Protein AF-A0A2A3MRT3-F1 (afdb_monomer_lite)

pLDDT: mean 82.76, std 16.43, range [39.0, 96.25]

Secondary structure (DSSP, 8-state):
--GGGTSSTT--EEEEE---TTT--TT----TTEEEEEPPTT-GGG-HHHHHHHHHIIIIITT---SSHHHHHHHHHHHS-S----

Sequence (86 aa):
MDQEAADAPGAHAVLLMDQAGWHLTPKLILPSNISIVPIPSKSPELNPQENIWQFMRDNWLSNRVFGSYEEIVARRQLRWPVERRL

Radius of gyration: 16.67 Å; chains: 1; bounding box: 40×36×38 Å

Foldseek 3Di:
DCPPQQPPVPAAAEAEDEVDPVVDDPPDDDDPRYDYDYDDHPPVVPPVVVVVVVVCCVPFNDPDDDPDPVRVVVSSPVPPPPDDDD

Structure (mmCIF, N/CA/C/O backbone):
data_AF-A0A2A3MRT3-F1
#
_entry.id   AF-A0A2A3MRT3-F1
#
loop_
_atom_site.group_PDB
_atom_site.id
_atom_site.type_symbol
_atom_site.label_atom_id
_atom_site.label_alt_id
_atom_site.label_comp_id
_atom_site.label_asym_id
_atom_site.label_entity_id
_atom_site.label_seq_id
_atom_site.pdbx_PDB_ins_code
_atom_site.Cartn_x
_atom_site.Cartn_y
_atom_site.Cartn_z
_atom_site.occupancy
_atom_site.B_iso_or_equiv
_atom_site.auth_seq_id
_atom_site.auth_comp_id
_atom_site.auth_asym_id
_atom_site.auth_atom_id
_atom_site.pdbx_PDB_model_num
ATOM 1 N N . MET A 1 1 ? -9.485 -8.554 -7.523 1.00 39.47 1 MET A N 1
ATOM 2 C CA . MET A 1 1 ? -9.740 -7.834 -6.261 1.00 39.47 1 MET A CA 1
ATOM 3 C C . MET A 1 1 ? -11.200 -8.068 -6.008 1.00 39.47 1 MET A C 1
ATOM 5 O O . MET A 1 1 ? -12.023 -7.497 -6.712 1.00 39.47 1 MET A O 1
ATOM 9 N N . ASP A 1 2 ? -11.476 -9.043 -5.157 1.00 40.12 2 ASP A N 1
ATOM 10 C CA . ASP A 1 2 ? -12.809 -9.595 -4.961 1.00 40.12 2 ASP A CA 1
ATOM 11 C C . ASP A 1 2 ? -13.649 -8.549 -4.233 1.00 40.12 2 ASP A C 1
ATOM 13 O O . ASP A 1 2 ? -13.669 -8.476 -3.008 1.00 40.12 2 ASP A O 1
ATOM 17 N N . GLN A 1 3 ? -14.303 -7.681 -5.007 1.00 40.50 3 GLN A N 1
ATOM 18 C CA . GLN A 1 3 ? -15.324 -6.768 -4.491 1.00 40.50 3 GLN A CA 1
ATOM 19 C C . GLN A 1 3 ? -16.496 -7.546 -3.870 1.00 40.50 3 GLN A C 1
ATOM 21 O O . GLN A 1 3 ? -17.230 -6.993 -3.064 1.00 40.50 3 GLN A O 1
ATOM 26 N N . GLU A 1 4 ? -16.625 -8.845 -4.160 1.00 41.44 4 GLU A N 1
ATOM 27 C CA . GLU A 1 4 ? -17.742 -9.672 -3.703 1.00 41.44 4 GLU A CA 1
ATOM 28 C C . GLU A 1 4 ? -17.760 -9.973 -2.196 1.00 41.44 4 GLU A C 1
ATOM 30 O O . GLU A 1 4 ? -18.821 -10.283 -1.661 1.00 41.44 4 GLU A O 1
ATOM 35 N N . ALA A 1 5 ? -16.638 -9.869 -1.475 1.00 51.09 5 ALA A N 1
ATOM 36 C CA . ALA A 1 5 ? -16.626 -10.214 -0.049 1.00 51.09 5 ALA A CA 1
ATOM 37 C C . ALA A 1 5 ? -17.232 -9.124 0.858 1.00 51.09 5 ALA A C 1
ATOM 39 O O . ALA A 1 5 ? -17.688 -9.430 1.958 1.00 51.09 5 ALA A O 1
ATOM 40 N N . ALA A 1 6 ? -17.232 -7.860 0.421 1.00 53.66 6 ALA A N 1
ATOM 41 C CA . ALA A 1 6 ? -17.684 -6.732 1.242 1.00 53.66 6 ALA A CA 1
ATOM 42 C C . ALA A 1 6 ? -19.214 -6.554 1.254 1.00 53.66 6 ALA A C 1
ATOM 44 O O . ALA A 1 6 ? -19.747 -5.986 2.207 1.00 53.66 6 ALA A O 1
ATOM 45 N N . ASP A 1 7 ? -19.906 -7.077 0.237 1.00 61.12 7 ASP A N 1
ATOM 46 C CA . ASP A 1 7 ? -21.344 -6.865 0.016 1.00 61.12 7 ASP A CA 1
ATOM 47 C C . ASP A 1 7 ? -22.218 -8.055 0.457 1.00 61.12 7 ASP A C 1
ATOM 49 O O . ASP A 1 7 ? -23.441 -8.039 0.296 1.00 61.12 7 ASP A O 1
ATOM 53 N N . ALA A 1 8 ? -21.619 -9.096 1.045 1.00 77.75 8 ALA A N 1
ATOM 54 C CA . ALA A 1 8 ? -22.380 -10.197 1.627 1.00 77.75 8 ALA A CA 1
ATOM 55 C C . ALA A 1 8 ? -23.152 -9.722 2.881 1.00 77.75 8 ALA A C 1
ATOM 57 O O . ALA A 1 8 ? -22.586 -9.010 3.717 1.00 77.75 8 ALA A O 1
ATOM 58 N N . PRO A 1 9 ? -24.429 -10.116 3.072 1.00 84.81 9 PRO A N 1
ATOM 59 C CA . PRO A 1 9 ? -25.194 -9.730 4.255 1.00 84.81 9 PRO A CA 1
ATOM 60 C C . PRO A 1 9 ? -24.460 -10.087 5.557 1.00 84.81 9 PRO A C 1
ATOM 62 O O . PRO A 1 9 ? -24.148 -11.249 5.805 1.00 84.81 9 PRO A O 1
ATOM 65 N N . GLY A 1 10 ? -24.190 -9.078 6.391 1.00 87.62 10 GLY A N 1
ATOM 66 C CA . GLY A 1 10 ? -23.464 -9.234 7.657 1.00 87.62 10 GLY A CA 1
ATOM 67 C C . GLY A 1 10 ? -21.932 -9.226 7.549 1.00 87.62 10 GLY A C 1
ATOM 68 O O . GLY A 1 10 ? -21.270 -9.395 8.572 1.00 87.62 10 GLY A O 1
ATOM 69 N N . ALA A 1 11 ? -21.354 -9.016 6.362 1.00 91.62 11 ALA A N 1
ATOM 70 C CA . ALA A 1 11 ? -19.911 -8.874 6.196 1.00 91.62 11 ALA A CA 1
ATOM 71 C C . ALA A 1 11 ? -19.387 -7.532 6.733 1.00 91.62 11 ALA A C 1
ATOM 73 O O . ALA A 1 11 ? -20.050 -6.494 6.652 1.00 91.62 11 ALA A O 1
ATOM 74 N N . HIS A 1 12 ? -18.157 -7.562 7.249 1.00 92.44 12 HIS A N 1
ATOM 75 C CA . HIS A 1 12 ? -17.412 -6.388 7.699 1.00 92.44 12 HIS A CA 1
ATOM 76 C C . HIS A 1 12 ? -16.052 -6.354 7.006 1.00 92.44 12 HIS A C 1
ATOM 78 O O . HIS A 1 12 ? -15.250 -7.277 7.161 1.00 92.44 12 HIS A O 1
ATOM 84 N N . ALA A 1 13 ? -15.782 -5.301 6.240 1.00 93.44 13 ALA A N 1
ATOM 85 C CA . ALA A 1 13 ? -14.531 -5.157 5.514 1.00 93.44 13 ALA A CA 1
ATOM 86 C C . ALA A 1 13 ? -13.441 -4.551 6.407 1.00 93.44 13 ALA A C 1
ATOM 88 O O . ALA A 1 13 ? -13.655 -3.570 7.122 1.00 93.44 13 ALA A O 1
ATOM 89 N N . VAL A 1 14 ? -12.236 -5.111 6.321 1.00 92.75 14 VAL A N 1
ATOM 90 C CA . VAL A 1 14 ? -11.046 -4.574 6.984 1.00 92.75 14 VAL A CA 1
ATOM 91 C C . VAL A 1 14 ? -10.049 -4.123 5.928 1.00 92.75 14 VAL A C 1
ATOM 93 O O . VAL A 1 14 ? -9.615 -4.916 5.096 1.00 92.75 14 VAL A O 1
ATOM 96 N N . LEU A 1 15 ? -9.673 -2.846 5.974 1.00 91.25 15 LEU A N 1
ATOM 97 C CA . LEU A 1 15 ? -8.675 -2.257 5.093 1.00 91.25 15 LEU A CA 1
ATOM 98 C C . LEU A 1 15 ? -7.347 -2.110 5.839 1.00 91.25 15 LEU A C 1
ATOM 100 O O . LEU A 1 15 ? -7.220 -1.273 6.732 1.00 91.25 15 LEU A O 1
ATOM 104 N N . LEU A 1 16 ? -6.352 -2.906 5.456 1.00 91.69 16 LEU A N 1
ATOM 105 C CA . LEU A 1 16 ? -4.969 -2.716 5.894 1.00 91.69 16 LEU A CA 1
ATOM 106 C C . LEU A 1 16 ? -4.355 -1.541 5.131 1.00 91.69 16 LEU A C 1
ATOM 108 O O . LEU A 1 16 ? -4.410 -1.511 3.902 1.00 91.69 16 LEU A O 1
ATOM 112 N N . MET A 1 17 ? -3.780 -0.579 5.851 1.00 91.94 17 MET A N 1
ATOM 113 C CA . MET A 1 17 ? -3.280 0.662 5.255 1.00 91.94 17 MET A CA 1
ATOM 114 C C . MET A 1 17 ? -1.954 1.083 5.887 1.00 91.94 17 MET A C 1
ATOM 116 O O . MET A 1 17 ? -1.803 1.067 7.107 1.00 91.94 17 MET A O 1
ATOM 120 N N . ASP A 1 18 ? -0.978 1.474 5.074 1.00 91.25 18 ASP A N 1
ATOM 121 C CA . ASP A 1 18 ? 0.263 2.076 5.555 1.00 91.25 18 ASP A CA 1
ATOM 122 C C . ASP A 1 18 ? 0.053 3.544 5.945 1.00 91.25 18 ASP A C 1
ATOM 124 O O . ASP A 1 18 ? -0.872 4.227 5.501 1.00 91.25 18 ASP A O 1
ATOM 128 N N . GLN A 1 19 ? 0.934 4.052 6.802 1.00 90.44 19 GLN A N 1
ATOM 129 C CA . GLN A 1 19 ? 0.803 5.384 7.397 1.00 90.44 19 GLN A CA 1
ATOM 130 C C . GLN A 1 19 ? 1.439 6.491 6.544 1.00 90.44 19 GLN A C 1
ATOM 132 O O . GLN A 1 19 ? 2.064 7.413 7.073 1.00 90.44 19 GLN A O 1
ATOM 137 N N . ALA A 1 20 ? 1.312 6.410 5.218 1.00 89.19 20 ALA A N 1
ATOM 138 C CA . ALA A 1 20 ? 1.711 7.508 4.348 1.00 89.19 20 ALA A CA 1
ATOM 139 C C . ALA A 1 20 ? 0.859 8.753 4.653 1.00 89.19 20 ALA A C 1
ATOM 141 O O . ALA A 1 20 ? -0.342 8.655 4.907 1.00 89.19 20 ALA A O 1
ATOM 142 N N . GLY A 1 21 ? 1.468 9.944 4.623 1.00 85.62 21 GLY A N 1
ATOM 143 C CA . GLY A 1 21 ? 0.817 11.178 5.091 1.00 85.62 21 GLY A CA 1
ATOM 144 C C . GLY A 1 21 ? -0.496 11.523 4.376 1.00 85.62 21 GLY A C 1
ATOM 145 O O . GLY A 1 21 ? -1.357 12.175 4.954 1.00 85.62 21 GLY A O 1
ATOM 146 N N . TRP A 1 22 ? -0.683 11.046 3.144 1.00 87.31 22 TRP A N 1
ATOM 147 C CA . TRP A 1 22 ? -1.907 11.229 2.359 1.00 87.31 22 TRP A CA 1
ATOM 148 C C . TRP A 1 22 ? -3.023 10.212 2.653 1.00 87.31 22 TRP A C 1
ATOM 150 O O . TRP A 1 22 ? -4.130 10.377 2.153 1.00 87.31 22 TRP A O 1
ATOM 160 N N . HIS A 1 23 ? -2.772 9.178 3.460 1.00 85.38 23 HIS A N 1
ATOM 161 C CA . HIS A 1 23 ? -3.777 8.174 3.831 1.00 85.38 23 HIS A CA 1
ATOM 162 C C . HIS A 1 23 ? -4.592 8.564 5.069 1.00 85.38 23 HIS A C 1
ATOM 164 O O . HIS A 1 23 ? -5.655 8.003 5.325 1.00 85.38 23 HIS A O 1
ATOM 170 N N . LEU A 1 24 ? -4.113 9.536 5.845 1.00 77.06 24 LEU A N 1
ATOM 171 C CA . LEU A 1 24 ? -4.713 9.919 7.115 1.00 77.06 24 LEU A CA 1
ATOM 172 C C . LEU A 1 24 ? -5.385 11.284 6.971 1.00 77.06 24 LEU A C 1
ATOM 174 O O . LEU A 1 24 ? -4.739 12.328 7.005 1.00 77.06 24 LEU A O 1
ATOM 178 N N . THR A 1 25 ? -6.707 11.279 6.818 1.00 83.94 25 THR A N 1
ATOM 179 C CA . THR A 1 25 ? -7.530 12.488 6.911 1.00 83.94 25 THR A CA 1
ATOM 180 C C . THR A 1 25 ? -8.685 12.250 7.877 1.00 83.94 25 THR A C 1
ATOM 182 O O . THR A 1 25 ? -9.388 11.248 7.747 1.00 83.94 25 THR A O 1
ATOM 185 N N . PRO A 1 26 ? -8.954 13.174 8.816 1.00 82.44 26 PRO A N 1
ATOM 186 C CA . PRO A 1 26 ? -10.113 13.061 9.700 1.00 82.44 26 PRO A CA 1
ATOM 187 C C . PRO A 1 26 ? -11.440 13.297 8.960 1.00 82.44 26 PRO A C 1
ATOM 189 O O . PRO A 1 26 ? -12.505 13.130 9.540 1.00 82.44 26 PRO A O 1
ATOM 192 N N . LYS A 1 27 ? -11.391 13.716 7.687 1.00 89.56 27 LYS A N 1
ATOM 193 C CA . LYS A 1 27 ? -12.576 13.989 6.860 1.00 89.56 27 LYS A CA 1
ATOM 194 C C . LYS A 1 27 ? -13.136 12.741 6.172 1.00 89.56 27 LYS A C 1
ATOM 196 O O . LYS A 1 27 ? -14.170 12.838 5.518 1.00 89.56 27 LYS A O 1
ATOM 201 N N . LEU A 1 28 ? -12.448 11.601 6.261 1.00 88.50 28 LEU A N 1
ATOM 202 C CA . LEU A 1 28 ? -12.916 10.357 5.663 1.00 88.50 28 LEU A CA 1
ATOM 203 C C . LEU A 1 28 ? -14.069 9.790 6.500 1.00 88.50 28 LEU A C 1
ATOM 205 O O . LEU A 1 28 ? -13.878 9.416 7.654 1.00 88.50 28 LEU A O 1
ATOM 209 N N . ILE A 1 29 ? -15.258 9.719 5.905 1.00 91.06 29 ILE A N 1
ATOM 210 C CA . ILE A 1 29 ? -16.432 9.091 6.515 1.00 91.06 29 ILE A CA 1
ATOM 211 C C . ILE A 1 29 ? -16.450 7.626 6.079 1.00 91.06 29 ILE A C 1
ATOM 213 O O . ILE A 1 29 ? -16.584 7.339 4.890 1.00 91.06 29 ILE A O 1
ATOM 217 N N . LEU A 1 30 ? -16.302 6.707 7.034 1.00 89.50 30 LEU A N 1
ATOM 218 C CA . LEU A 1 30 ? -16.364 5.270 6.777 1.00 89.50 30 LEU A CA 1
ATOM 219 C C . LEU A 1 30 ? -17.790 4.742 6.992 1.00 89.50 30 LEU A C 1
ATOM 221 O O . LEU A 1 30 ? -18.428 5.118 7.980 1.00 89.50 30 LEU A O 1
ATOM 225 N N . PRO A 1 31 ? -18.290 3.854 6.115 1.00 92.19 31 PRO A N 1
ATOM 226 C CA . PRO A 1 31 ? -19.476 3.056 6.403 1.00 92.19 31 PRO A CA 1
ATOM 227 C C . PRO A 1 31 ? -19.302 2.239 7.691 1.00 92.19 31 PRO A C 1
ATOM 229 O O . PRO A 1 31 ? -18.188 1.858 8.050 1.00 92.19 31 PRO A O 1
ATOM 232 N N . SER A 1 32 ? -20.405 1.916 8.371 1.00 92.38 32 SER A N 1
ATOM 233 C CA . SER A 1 32 ? -20.371 1.200 9.658 1.00 92.38 32 SER A CA 1
ATOM 234 C C . SER A 1 32 ? -19.789 -0.214 9.572 1.00 92.38 32 SER A C 1
ATOM 236 O O . SER A 1 32 ? -19.361 -0.755 10.586 1.00 92.38 32 SER A O 1
ATOM 238 N N . ASN A 1 33 ? -19.781 -0.810 8.380 1.00 93.38 33 ASN A N 1
ATOM 239 C CA . ASN A 1 33 ? -19.260 -2.147 8.110 1.00 93.38 33 ASN A CA 1
ATOM 240 C C . ASN A 1 33 ? -17.826 -2.136 7.545 1.00 93.38 33 ASN A C 1
ATOM 242 O O . ASN A 1 33 ? -17.404 -3.122 6.943 1.00 93.38 33 ASN A O 1
ATOM 246 N N . ILE A 1 34 ? -17.083 -1.030 7.684 1.00 93.44 34 ILE A N 1
ATOM 247 C CA . ILE A 1 34 ? -15.691 -0.922 7.228 1.00 93.44 34 ILE A CA 1
ATOM 248 C C . ILE A 1 34 ? -14.808 -0.409 8.365 1.00 93.44 34 ILE A C 1
ATOM 250 O O . ILE A 1 34 ? -15.126 0.571 9.037 1.00 93.44 34 ILE A O 1
ATOM 254 N N . SER A 1 35 ? -13.656 -1.042 8.570 1.00 93.19 35 SER A N 1
ATOM 255 C CA . SER A 1 35 ? -12.626 -0.553 9.491 1.00 93.19 35 SER A CA 1
ATOM 256 C C . SER A 1 35 ? -11.265 -0.475 8.820 1.00 93.19 35 SER A C 1
ATOM 258 O O . SER A 1 35 ? -10.873 -1.371 8.079 1.00 93.19 35 SER A O 1
ATOM 260 N N . ILE A 1 36 ? -10.527 0.594 9.114 1.00 92.06 36 ILE A N 1
ATOM 261 C CA . ILE A 1 36 ? -9.138 0.757 8.689 1.00 92.06 36 ILE A CA 1
ATOM 262 C C . ILE A 1 36 ? -8.225 0.274 9.812 1.00 92.06 36 ILE A C 1
ATOM 264 O O . ILE A 1 36 ? -8.353 0.716 10.954 1.00 92.06 36 ILE A O 1
ATOM 268 N N . VAL A 1 37 ? -7.282 -0.600 9.473 1.00 92.69 37 VAL A N 1
ATOM 269 C CA . VAL A 1 37 ? -6.227 -1.071 10.369 1.00 92.69 37 VAL A CA 1
ATOM 270 C C . VAL A 1 37 ? -4.896 -0.517 9.860 1.00 92.69 37 VAL A C 1
ATOM 272 O O . VAL A 1 37 ? -4.380 -1.002 8.846 1.00 92.69 37 VAL A O 1
ATOM 275 N N . PRO A 1 38 ? -4.335 0.513 10.518 1.00 91.81 38 PRO A N 1
ATOM 276 C CA . PRO A 1 38 ? -3.036 1.032 10.135 1.00 91.81 38 PRO A CA 1
ATOM 277 C C . PRO A 1 38 ? -1.945 0.026 10.511 1.00 91.81 38 PRO A C 1
ATOM 279 O O . PRO A 1 38 ? -1.879 -0.428 11.655 1.00 91.81 38 PRO A O 1
ATOM 282 N N . ILE A 1 39 ? -1.061 -0.300 9.572 1.00 94.62 39 ILE A N 1
ATOM 283 C CA . ILE A 1 39 ? 0.150 -1.066 9.889 1.00 94.62 39 ILE A CA 1
ATOM 284 C C . ILE A 1 39 ? 1.199 -0.157 10.563 1.00 94.62 39 ILE A C 1
ATOM 286 O O . ILE A 1 39 ? 1.144 1.071 10.406 1.00 94.62 39 ILE A O 1
ATOM 290 N N . PRO A 1 40 ? 2.163 -0.713 11.323 1.00 94.38 40 PRO A N 1
ATOM 291 C CA . PRO A 1 40 ? 3.267 0.058 11.888 1.00 94.38 40 PRO A CA 1
ATOM 292 C C . PRO A 1 40 ? 3.985 0.923 10.842 1.00 94.38 40 PRO A C 1
ATOM 294 O O . PRO A 1 40 ? 4.140 0.546 9.679 1.00 94.38 40 PRO A O 1
ATOM 297 N N . SER A 1 41 ? 4.416 2.117 11.254 1.00 91.94 41 SER A N 1
ATOM 298 C CA . SER A 1 41 ? 5.154 3.017 10.366 1.00 91.94 41 SER A CA 1
ATOM 299 C C . SER A 1 41 ? 6.459 2.364 9.915 1.00 91.94 41 SER A C 1
ATOM 301 O O . SER A 1 41 ? 7.175 1.793 10.734 1.00 91.94 41 SER A O 1
ATOM 303 N N . LYS A 1 42 ? 6.788 2.509 8.624 1.00 90.94 42 LYS A N 1
ATOM 304 C CA . LYS A 1 42 ? 8.018 1.980 8.007 1.00 90.94 42 LYS A CA 1
ATOM 305 C C . LYS A 1 42 ? 8.153 0.449 8.081 1.00 90.94 42 LYS A C 1
ATOM 307 O O . LYS A 1 42 ? 9.276 -0.041 8.068 1.00 90.94 42 LYS A O 1
ATOM 312 N N . SER A 1 43 ? 7.030 -0.272 8.095 1.00 95.19 43 SER A N 1
ATOM 313 C CA . SER A 1 43 ? 6.978 -1.740 8.021 1.00 95.19 43 SER A CA 1
ATOM 314 C C . SER A 1 43 ? 6.447 -2.238 6.667 1.00 95.19 43 SER A C 1
ATOM 316 O O . SER A 1 43 ? 5.324 -2.748 6.600 1.00 95.19 43 SER A O 1
ATOM 318 N N . PRO A 1 44 ? 7.196 -2.074 5.556 1.00 93.38 44 PRO A N 1
ATOM 319 C CA . PRO A 1 44 ? 6.769 -2.550 4.236 1.00 93.38 44 PRO A CA 1
ATOM 320 C C . PRO A 1 44 ? 6.540 -4.069 4.190 1.00 93.38 44 PRO A C 1
ATOM 322 O O . PRO A 1 44 ? 5.690 -4.537 3.441 1.00 93.38 44 PRO A O 1
ATOM 325 N N . GLU A 1 45 ? 7.227 -4.843 5.030 1.00 94.88 45 GLU A N 1
ATOM 326 C CA . GLU A 1 45 ? 7.064 -6.294 5.168 1.00 94.88 45 GLU A CA 1
ATOM 327 C C . GLU A 1 45 ? 5.660 -6.720 5.625 1.00 94.88 45 GLU A C 1
ATOM 329 O O . GLU A 1 45 ? 5.254 -7.857 5.391 1.00 94.88 45 GLU A O 1
ATOM 334 N N . LEU 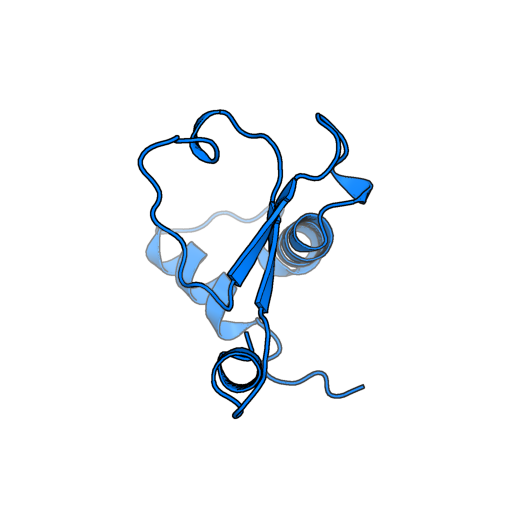A 1 46 ? 4.907 -5.809 6.251 1.00 93.69 46 LEU A N 1
ATOM 335 C CA . LEU A 1 46 ? 3.530 -6.042 6.690 1.00 93.69 46 LEU A CA 1
ATOM 336 C C . LEU A 1 46 ? 2.491 -5.583 5.657 1.00 93.69 46 LEU A C 1
ATOM 338 O O . LEU A 1 46 ? 1.296 -5.802 5.856 1.00 93.69 46 LEU A O 1
ATOM 342 N N . ASN A 1 47 ? 2.921 -4.959 4.556 1.00 94.06 47 ASN A N 1
ATOM 343 C CA . ASN A 1 47 ? 2.038 -4.526 3.483 1.00 94.06 47 ASN A CA 1
ATOM 344 C C . ASN A 1 47 ? 2.014 -5.576 2.351 1.00 94.06 47 ASN A C 1
ATOM 346 O O . ASN A 1 47 ? 2.954 -5.636 1.556 1.00 94.06 47 ASN A O 1
ATOM 350 N N . PRO A 1 48 ? 0.938 -6.375 2.193 1.00 89.88 48 PRO A N 1
ATOM 351 C CA . PRO A 1 48 ? 0.874 -7.404 1.149 1.00 89.88 48 PRO A CA 1
ATOM 352 C C . PRO A 1 48 ? 0.964 -6.824 -0.271 1.00 89.88 48 PRO A C 1
ATOM 354 O O . PRO A 1 48 ? 1.348 -7.530 -1.207 1.00 89.88 48 PRO A O 1
ATOM 357 N N . GLN A 1 49 ? 0.658 -5.534 -0.440 1.00 91.88 49 GLN A N 1
ATOM 358 C CA . GLN A 1 49 ? 0.804 -4.836 -1.709 1.00 91.88 49 GLN A CA 1
ATOM 359 C C . GLN A 1 49 ? 2.275 -4.774 -2.172 1.00 91.88 49 GLN A C 1
ATOM 361 O O . GLN A 1 49 ? 2.528 -4.767 -3.378 1.00 91.88 49 GLN A O 1
ATOM 366 N N . GLU A 1 50 ? 3.252 -4.809 -1.258 1.00 93.94 50 GLU A N 1
ATOM 367 C CA . GLU A 1 50 ? 4.680 -4.834 -1.612 1.00 93.94 50 GLU A CA 1
ATOM 368 C C . GLU A 1 50 ? 5.077 -6.114 -2.352 1.00 93.94 50 GLU A C 1
ATOM 370 O O . GLU A 1 50 ? 5.842 -6.053 -3.316 1.00 93.94 50 GLU A O 1
ATOM 375 N N . ASN A 1 51 ? 4.480 -7.261 -2.006 1.00 91.31 51 ASN A N 1
ATOM 376 C CA . ASN A 1 51 ? 4.703 -8.516 -2.735 1.00 91.31 51 ASN A CA 1
ATOM 377 C C . ASN A 1 51 ? 4.220 -8.414 -4.188 1.00 91.31 51 ASN A 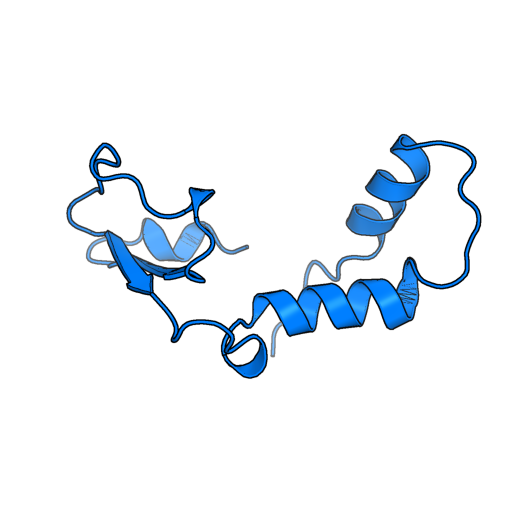C 1
ATOM 379 O O . ASN A 1 51 ? 4.877 -8.897 -5.112 1.00 91.31 51 ASN A O 1
ATOM 383 N N . ILE A 1 52 ? 3.086 -7.743 -4.401 1.00 90.00 52 ILE A N 1
ATOM 384 C CA . ILE A 1 52 ? 2.529 -7.495 -5.734 1.00 90.00 52 ILE A CA 1
ATOM 385 C C . ILE A 1 52 ? 3.464 -6.588 -6.539 1.00 90.00 52 ILE A C 1
ATOM 387 O O . ILE A 1 52 ? 3.785 -6.890 -7.692 1.00 90.00 52 ILE A O 1
ATOM 391 N N . TRP A 1 53 ? 3.932 -5.492 -5.936 1.00 90.25 53 TRP A N 1
ATOM 392 C CA . TRP A 1 53 ? 4.875 -4.580 -6.583 1.00 90.25 53 TRP A CA 1
ATOM 393 C C . TRP A 1 53 ? 6.183 -5.270 -6.951 1.00 90.25 53 TRP A C 1
ATOM 395 O O . TRP A 1 53 ? 6.677 -5.089 -8.068 1.00 90.25 53 TRP A O 1
ATOM 405 N N . GLN A 1 54 ? 6.715 -6.085 -6.043 1.00 92.19 54 GLN A N 1
ATOM 406 C CA . GLN A 1 54 ? 7.933 -6.846 -6.269 1.00 92.19 54 GLN A CA 1
ATOM 407 C C . GLN A 1 54 ? 7.768 -7.812 -7.445 1.00 92.19 54 GLN A C 1
ATOM 409 O O . GLN A 1 54 ? 8.557 -7.769 -8.388 1.00 92.19 54 GLN A O 1
ATOM 414 N N . PHE A 1 55 ? 6.679 -8.584 -7.468 1.00 90.31 55 PHE A N 1
ATOM 415 C CA . PHE A 1 55 ? 6.383 -9.504 -8.563 1.00 90.31 55 PHE A CA 1
ATOM 416 C C . PHE A 1 55 ? 6.301 -8.795 -9.924 1.00 90.31 55 PHE A C 1
ATOM 418 O O . PHE A 1 55 ? 6.899 -9.250 -10.901 1.00 90.31 55 PHE A O 1
ATOM 425 N N . MET A 1 56 ? 5.604 -7.658 -10.009 1.00 90.69 56 MET A N 1
ATOM 426 C CA . MET A 1 56 ? 5.487 -6.919 -11.272 1.00 90.69 56 MET A CA 1
ATOM 427 C C . MET A 1 56 ? 6.834 -6.374 -11.755 1.00 90.69 56 MET A C 1
ATOM 429 O O . MET A 1 56 ? 7.118 -6.431 -12.956 1.00 90.69 56 MET A O 1
ATOM 433 N N . ARG A 1 57 ? 7.678 -5.876 -10.842 1.00 91.06 57 ARG A N 1
ATOM 434 C CA . ARG A 1 57 ? 9.040 -5.435 -11.171 1.00 91.06 57 ARG A CA 1
ATOM 435 C C . ARG A 1 57 ? 9.871 -6.599 -11.696 1.00 91.06 57 ARG A C 1
ATOM 437 O O . ARG A 1 57 ? 10.331 -6.530 -12.834 1.00 91.06 57 ARG A O 1
ATOM 444 N N . ASP A 1 58 ? 9.972 -7.679 -10.929 1.00 91.75 58 ASP A N 1
ATO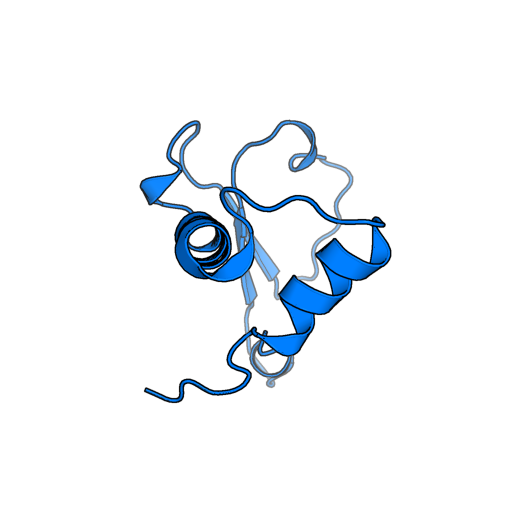M 445 C CA . ASP A 1 58 ? 10.841 -8.819 -11.243 1.00 91.75 58 ASP A CA 1
ATOM 446 C C . ASP A 1 58 ? 10.483 -9.497 -12.564 1.00 91.75 58 ASP A C 1
ATOM 448 O O . ASP A 1 58 ? 11.356 -9.992 -13.273 1.00 91.75 58 ASP A O 1
ATOM 452 N N . ASN A 1 59 ? 9.202 -9.489 -12.931 1.00 86.69 59 ASN A N 1
ATOM 453 C CA . ASN A 1 59 ? 8.746 -10.223 -14.101 1.00 86.69 59 ASN A CA 1
ATOM 454 C C . ASN A 1 59 ? 8.545 -9.333 -15.334 1.00 86.69 59 ASN A C 1
ATOM 456 O O . ASN A 1 59 ? 8.807 -9.773 -16.460 1.00 86.69 59 ASN A O 1
ATOM 460 N N . TRP A 1 60 ? 7.994 -8.125 -15.175 1.00 87.44 60 TRP A N 1
ATOM 461 C CA . TRP A 1 60 ? 7.372 -7.400 -16.297 1.00 87.44 60 TRP A CA 1
ATOM 462 C C . TRP A 1 60 ? 7.932 -6.008 -16.534 1.00 87.44 60 TRP A C 1
ATOM 464 O O . TRP A 1 60 ? 7.971 -5.584 -17.690 1.00 87.44 60 TRP A O 1
ATOM 474 N N . LEU A 1 61 ? 8.339 -5.307 -15.474 1.00 90.38 61 LEU A N 1
ATOM 475 C CA . LEU A 1 61 ? 8.623 -3.873 -15.541 1.00 90.38 61 LEU A CA 1
ATOM 476 C C . LEU A 1 61 ? 10.113 -3.528 -15.424 1.00 90.38 61 LEU A C 1
ATOM 478 O O . LEU A 1 61 ? 10.530 -2.516 -15.984 1.00 90.38 61 LEU A O 1
ATOM 482 N N . SER A 1 62 ? 10.927 -4.346 -14.749 1.00 91.88 62 SER A N 1
ATOM 483 C CA . SER A 1 62 ? 12.347 -4.035 -14.536 1.00 91.88 62 SER A CA 1
ATOM 484 C C . SER A 1 62 ? 13.172 -4.101 -15.825 1.00 91.88 62 SER A C 1
ATOM 486 O O . SER A 1 62 ? 13.009 -5.013 -16.637 1.00 91.88 62 SER A O 1
ATOM 488 N N . ASN A 1 63 ? 14.112 -3.157 -15.964 1.00 92.12 63 ASN A N 1
ATOM 489 C CA . ASN A 1 63 ? 15.151 -3.113 -17.005 1.00 92.12 63 ASN A CA 1
ATOM 490 C C . ASN A 1 63 ? 14.621 -3.142 -18.451 1.00 92.12 63 ASN A C 1
ATOM 492 O O . ASN A 1 63 ? 15.170 -3.823 -19.317 1.00 92.12 63 ASN A O 1
ATOM 496 N N . ARG A 1 64 ? 13.539 -2.403 -18.720 1.00 89.19 64 ARG A N 1
ATOM 497 C CA . ARG A 1 64 ? 12.937 -2.258 -20.054 1.00 89.19 64 ARG A CA 1
ATOM 498 C C . ARG A 1 64 ? 12.737 -0.784 -20.392 1.00 89.19 64 ARG A C 1
ATOM 500 O O . ARG A 1 64 ? 12.452 0.021 -19.511 1.00 89.19 64 ARG A O 1
ATOM 507 N N . VAL A 1 65 ? 12.858 -0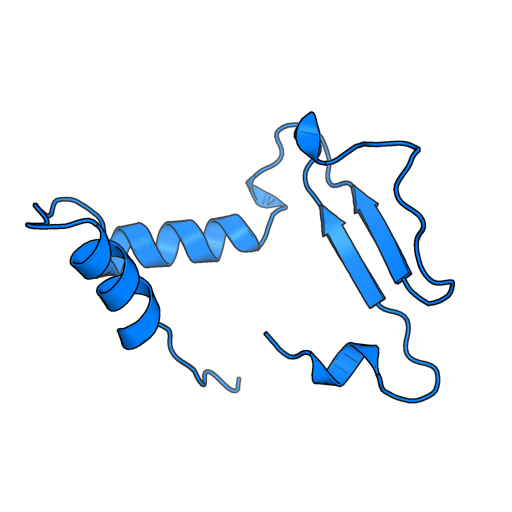.453 -21.674 1.00 92.81 65 VAL A N 1
ATOM 508 C CA . VAL A 1 65 ? 12.480 0.857 -22.217 1.00 92.81 65 VAL A CA 1
ATOM 509 C C . VAL A 1 65 ? 11.086 0.731 -22.815 1.00 92.81 65 VAL A C 1
ATOM 511 O O . VAL A 1 65 ? 10.814 -0.230 -23.536 1.00 92.81 65 VAL A O 1
ATOM 514 N N . PHE A 1 66 ? 10.219 1.688 -22.502 1.00 93.12 66 PHE A N 1
ATOM 515 C CA . PHE A 1 66 ? 8.849 1.755 -23.001 1.00 93.12 66 PHE A CA 1
ATOM 516 C C . PHE A 1 66 ? 8.710 2.960 -23.923 1.00 93.12 66 PHE A C 1
ATOM 518 O O . PHE A 1 66 ? 9.249 4.027 -23.627 1.00 93.12 66 PHE A O 1
ATOM 525 N N . GLY A 1 67 ? 7.998 2.792 -25.035 1.00 96.00 67 GLY A N 1
ATOM 526 C CA . GLY A 1 67 ? 7.796 3.861 -26.014 1.00 96.00 67 GLY A CA 1
ATOM 527 C C . GLY A 1 67 ? 6.715 4.865 -25.611 1.00 96.00 67 GLY A C 1
ATOM 528 O O . GLY A 1 67 ? 6.630 5.939 -26.198 1.00 96.00 67 GLY A O 1
ATOM 529 N N . SER A 1 68 ? 5.873 4.520 -24.634 1.00 96.25 68 SER A N 1
ATO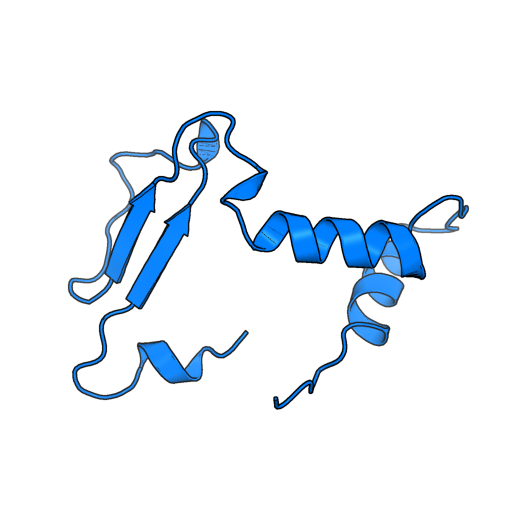M 530 C CA . SER A 1 68 ? 4.769 5.358 -24.163 1.00 96.25 68 SER A CA 1
ATOM 531 C C . SER A 1 68 ? 4.317 4.961 -22.756 1.00 96.25 68 SER A C 1
ATOM 533 O O . SER A 1 68 ? 4.648 3.881 -22.256 1.00 96.25 68 SER A O 1
ATOM 535 N N . TYR A 1 69 ? 3.532 5.830 -22.122 1.00 93.62 69 TYR A N 1
ATOM 536 C CA . TYR A 1 69 ? 2.884 5.535 -20.845 1.00 93.62 69 TYR A CA 1
ATOM 537 C C . TYR A 1 69 ? 1.860 4.399 -20.985 1.00 93.62 69 TYR A C 1
ATOM 539 O O . TYR A 1 69 ? 1.787 3.503 -20.142 1.00 93.62 69 TYR A O 1
ATOM 547 N N . GLU A 1 70 ? 1.116 4.396 -22.087 1.00 94.44 70 GLU A N 1
ATOM 548 C CA . GLU A 1 70 ? 0.094 3.407 -22.411 1.00 94.44 70 GLU A CA 1
ATOM 549 C C . GLU A 1 70 ? 0.698 2.003 -22.485 1.00 94.44 70 GLU A C 1
ATOM 551 O O . GLU A 1 70 ? 0.096 1.044 -22.004 1.00 94.44 70 GLU A O 1
ATOM 556 N N . GLU A 1 71 ? 1.922 1.879 -23.009 1.00 92.12 71 GLU A N 1
ATOM 557 C CA . GLU A 1 71 ? 2.638 0.605 -23.040 1.00 92.12 71 GLU A CA 1
ATOM 558 C C . GLU A 1 71 ? 2.922 0.072 -21.625 1.00 92.12 71 GLU A C 1
ATOM 560 O O . GLU A 1 71 ? 2.726 -1.117 -21.357 1.00 92.12 71 GLU 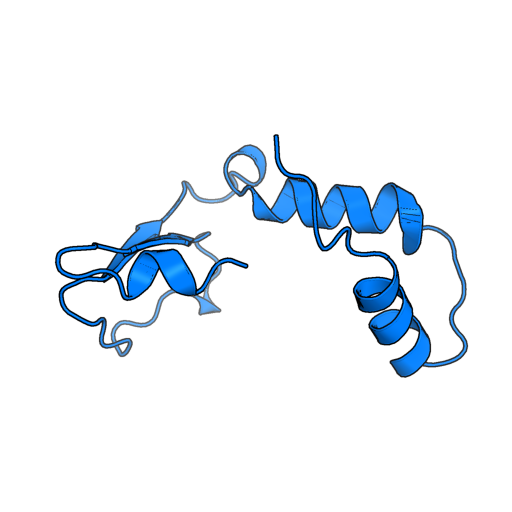A O 1
ATOM 565 N N . ILE A 1 72 ? 3.328 0.941 -20.693 1.00 90.62 72 ILE A N 1
ATOM 566 C CA . ILE A 1 72 ? 3.578 0.568 -19.291 1.00 90.62 72 ILE A CA 1
ATOM 567 C C . ILE A 1 72 ? 2.283 0.060 -18.644 1.00 90.62 72 ILE A C 1
ATOM 569 O O . ILE A 1 72 ? 2.264 -1.004 -18.015 1.00 90.62 72 ILE A O 1
ATOM 573 N N . VAL A 1 73 ? 1.185 0.800 -18.827 1.00 89.75 73 VAL A N 1
ATOM 574 C CA . VAL A 1 73 ? -0.127 0.464 -18.256 1.00 89.75 73 VAL A CA 1
ATOM 575 C C . VAL A 1 73 ? -0.671 -0.842 -18.838 1.00 89.75 73 VAL A C 1
ATOM 577 O O . VAL A 1 73 ? -1.124 -1.705 -18.081 1.00 89.75 73 VAL A O 1
ATOM 580 N N . ALA A 1 74 ? -0.583 -1.029 -20.157 1.00 86.31 74 ALA A N 1
ATOM 581 C CA . ALA A 1 74 ? -1.049 -2.237 -20.830 1.00 86.31 74 ALA A CA 1
ATOM 582 C C . ALA A 1 74 ? -0.302 -3.486 -20.340 1.00 86.31 74 ALA A C 1
ATOM 584 O O . ALA A 1 74 ? -0.926 -4.513 -20.062 1.00 86.31 74 ALA A O 1
ATOM 585 N N . ARG A 1 75 ? 1.024 -3.404 -20.152 1.00 81.94 75 ARG A N 1
ATOM 586 C CA . ARG A 1 75 ? 1.814 -4.543 -19.655 1.00 81.94 75 ARG A CA 1
ATOM 587 C C . ARG A 1 75 ? 1.460 -4.960 -18.232 1.00 81.94 75 ARG A C 1
ATOM 589 O O . ARG A 1 75 ? 1.535 -6.150 -17.938 1.00 81.94 75 ARG A O 1
ATOM 596 N N . ARG A 1 76 ? 1.056 -4.024 -17.366 1.00 75.06 76 ARG A N 1
ATOM 597 C CA . ARG A 1 76 ? 0.548 -4.348 -16.022 1.00 75.06 76 ARG A CA 1
ATOM 598 C C . ARG A 1 76 ? -0.750 -5.159 -16.094 1.00 75.06 76 ARG A C 1
ATOM 600 O O . ARG A 1 76 ? -0.902 -6.119 -15.348 1.00 75.06 76 ARG A O 1
ATOM 607 N N . GLN A 1 77 ? -1.675 -4.767 -16.973 1.00 68.88 77 GLN A N 1
ATOM 608 C CA . GLN A 1 77 ? -3.021 -5.349 -17.047 1.00 68.88 77 GLN A CA 1
ATOM 609 C C . GLN A 1 77 ? -3.051 -6.705 -17.761 1.00 68.88 77 GLN A C 1
ATOM 611 O O . GLN A 1 77 ? -3.669 -7.638 -17.265 1.00 68.88 77 GLN A O 1
ATOM 616 N N . LEU A 1 78 ? -2.338 -6.843 -18.884 1.00 65.06 78 LEU A N 1
ATOM 617 C CA . LEU A 1 78 ? -2.315 -8.074 -19.692 1.00 65.06 78 LEU A CA 1
ATOM 618 C C . LEU A 1 78 ? -1.728 -9.286 -18.965 1.00 65.06 78 LEU A C 1
ATOM 620 O O . LEU A 1 78 ? -1.992 -10.426 -19.336 1.00 65.06 78 LEU A O 1
ATOM 624 N N . ARG A 1 79 ? -0.852 -9.042 -17.993 1.00 66.06 79 ARG A N 1
ATOM 625 C CA . ARG A 1 79 ? -0.005 -10.078 -17.400 1.00 66.06 79 ARG A CA 1
ATOM 626 C C . ARG A 1 79 ? -0.400 -10.422 -15.970 1.00 66.06 79 ARG A C 1
ATOM 628 O O . ARG A 1 79 ? 0.070 -11.438 -15.460 1.00 66.06 79 ARG A O 1
ATOM 635 N N . TRP A 1 80 ? -1.284 -9.629 -15.358 1.00 65.81 80 TRP A N 1
ATOM 636 C CA . TRP A 1 80 ? -1.890 -9.970 -14.077 1.00 65.81 80 TRP A CA 1
ATOM 637 C C . TRP A 1 80 ? -2.612 -11.319 -14.192 1.00 65.81 80 TRP A C 1
ATOM 639 O O . TRP A 1 80 ? -3.521 -11.439 -15.014 1.00 65.81 80 TRP A O 1
ATOM 649 N N . PRO A 1 81 ? -2.231 -12.349 -13.414 1.00 62.16 81 PRO A N 1
ATOM 650 C CA . PRO A 1 81 ? -2.980 -13.593 -13.413 1.00 62.16 81 PRO A CA 1
ATOM 651 C C . PRO A 1 81 ? -4.351 -13.316 -12.789 1.00 62.16 81 PRO A C 1
ATOM 653 O O . PRO A 1 81 ? -4.455 -13.071 -11.590 1.00 62.16 81 PRO A O 1
ATOM 656 N N . VAL A 1 82 ? -5.401 -13.321 -13.614 1.00 54.19 82 VAL A N 1
ATOM 657 C CA . VAL A 1 82 ? -6.785 -13.108 -13.155 1.00 54.19 82 VAL A CA 1
ATOM 658 C C . VAL A 1 82 ? -7.284 -14.293 -12.315 1.00 54.19 82 VAL A C 1
ATOM 660 O O . VAL A 1 82 ? -8.201 -14.129 -11.525 1.00 54.19 82 VAL A O 1
ATOM 663 N N . GLU A 1 83 ? -6.608 -15.442 -12.348 1.00 49.88 83 GLU A N 1
ATOM 664 C CA . GLU A 1 83 ? -6.897 -16.585 -11.482 1.00 49.88 83 GLU A CA 1
ATOM 665 C C . GLU A 1 83 ? -5.602 -17.239 -10.989 1.00 49.88 83 GLU A C 1
ATOM 667 O O . GLU A 1 83 ? -4.865 -17.877 -11.741 1.00 49.88 83 GLU A O 1
ATOM 672 N N . ARG A 1 84 ? -5.344 -17.132 -9.685 1.00 44.09 84 ARG A N 1
ATOM 673 C CA . ARG A 1 84 ? -4.702 -18.212 -8.932 1.00 44.09 84 ARG A CA 1
ATOM 674 C C . ARG A 1 84 ? -5.617 -18.553 -7.770 1.00 44.09 84 ARG A C 1
ATOM 676 O O . ARG A 1 84 ? -5.441 -18.062 -6.663 1.00 44.09 84 ARG A O 1
ATOM 683 N N . ARG A 1 85 ? -6.621 -19.373 -8.074 1.00 41.09 85 ARG A N 1
ATOM 684 C CA . ARG A 1 85 ? -7.326 -20.172 -7.079 1.00 41.09 85 ARG A CA 1
ATOM 685 C C . ARG A 1 85 ? -6.298 -21.169 -6.527 1.00 41.09 85 ARG A C 1
ATOM 687 O O . ARG A 1 85 ? -5.924 -22.110 -7.225 1.00 41.09 85 ARG A O 1
ATOM 694 N N . LEU A 1 86 ? -5.781 -20.881 -5.339 1.00 39.00 86 LEU A N 1
ATOM 695 C CA . LEU A 1 86 ? -5.297 -21.883 -4.394 1.00 39.00 86 LEU A CA 1
ATOM 696 C C . LEU A 1 86 ? -6.261 -21.866 -3.213 1.00 39.00 86 LEU A C 1
ATOM 698 O O . LEU A 1 86 ? -6.632 -20.742 -2.807 1.00 39.00 86 LEU A O 1
#